Protein AF-A0A0S8DGJ3-F1 (afdb_monomer_lite)

Sequence (106 aa):
MDRDESVERMKKQLDEWNARIDEWEQRMNEAQTNMKSRYKEQLDSLRHQREEAMNKFKQVQGSSEAAWNDMSKGFEEAWKHLAEGFENAWSEFGAKHQKGGPKDKS

Foldseek 3Di:
DFLVVVLVVLVVVLVVLVVLLVVVVVVLVVDDPVVNVVVVVLSVQSVVLSVVSVVLSVVSVPDDRVVCVVCVVVSVVVNVVSVVSNVVSSVVVVVVVVVPDDPDDD

Secondary structure (DSSP, 8-state):
--HHHHHHHHHHHHHHHHHHHHHHHHHHHHS-HHHHHHHHHHHHHHHHHHHHHHHHHHHHHTS-HHHHHHHHHHHHHHHHHHHHHHHHHHHHHHHHHHTTS-----

Structure (mmCIF, N/CA/C/O backbone):
data_AF-A0A0S8DGJ3-F1
#
_entry.id   AF-A0A0S8DGJ3-F1
#
loop_
_atom_site.group_PDB
_atom_site.id
_atom_site.type_symbol
_atom_site.label_atom_id
_atom_site.label_alt_id
_atom_site.label_comp_id
_atom_site.label_asym_id
_atom_site.label_entity_id
_atom_site.label_seq_id
_atom_site.pdbx_PDB_ins_code
_atom_site.Cartn_x
_atom_site.Cartn_y
_atom_site.Cartn_z
_atom_site.occupancy
_atom_site.B_iso_or_equiv
_atom_site.auth_seq_id
_atom_site.auth_comp_id
_atom_site.auth_asym_id
_atom_site.auth_atom_id
_atom_site.pdbx_PDB_model_num
ATOM 1 N N . MET A 1 1 ? 16.694 -7.569 -7.563 1.00 75.19 1 MET A N 1
ATOM 2 C CA . MET A 1 1 ? 15.398 -8.219 -7.812 1.00 75.19 1 MET A CA 1
ATOM 3 C C . MET A 1 1 ? 15.009 -7.894 -9.232 1.00 75.19 1 MET A C 1
ATOM 5 O O . MET A 1 1 ? 15.067 -6.721 -9.607 1.00 75.19 1 MET A O 1
ATOM 9 N N . ASP A 1 2 ? 14.654 -8.909 -10.008 1.00 89.75 2 ASP A N 1
ATOM 10 C CA . ASP A 1 2 ? 14.069 -8.683 -11.327 1.00 89.75 2 ASP A CA 1
ATOM 11 C C . ASP A 1 2 ? 12.647 -8.127 -11.172 1.00 89.75 2 ASP A C 1
ATOM 13 O O . ASP A 1 2 ? 12.022 -8.245 -10.111 1.00 89.75 2 ASP A O 1
ATOM 17 N N . ARG A 1 3 ? 12.130 -7.488 -12.226 1.00 93.00 3 ARG A N 1
ATOM 18 C CA . ARG A 1 3 ? 10.828 -6.802 -12.202 1.00 93.00 3 ARG A CA 1
ATOM 19 C C . ARG A 1 3 ? 9.712 -7.707 -11.678 1.00 93.00 3 ARG A C 1
ATOM 21 O O . ARG A 1 3 ? 8.899 -7.277 -10.863 1.00 93.00 3 ARG A O 1
ATOM 28 N N . ASP A 1 4 ? 9.685 -8.953 -12.135 1.00 93.88 4 ASP A N 1
ATOM 29 C CA . ASP A 1 4 ? 8.621 -9.902 -11.809 1.00 93.88 4 ASP A CA 1
ATOM 30 C C . ASP A 1 4 ? 8.631 -10.304 -10.329 1.00 93.88 4 ASP A C 1
ATOM 32 O O . ASP A 1 4 ? 7.575 -10.336 -9.698 1.00 93.88 4 ASP A O 1
ATOM 36 N N . GLU A 1 5 ? 9.811 -10.494 -9.735 1.00 92.94 5 GLU A N 1
ATOM 37 C CA . GLU A 1 5 ? 9.954 -10.759 -8.297 1.00 92.94 5 GLU A CA 1
ATOM 38 C C . GLU A 1 5 ? 9.415 -9.583 -7.466 1.00 92.94 5 GLU A C 1
ATOM 40 O O . GLU A 1 5 ? 8.666 -9.767 -6.498 1.00 92.94 5 GLU A O 1
ATOM 45 N N . SER A 1 6 ? 9.731 -8.355 -7.885 1.00 92.31 6 SER A N 1
ATOM 46 C CA . SER A 1 6 ? 9.208 -7.138 -7.263 1.00 92.31 6 SER A CA 1
ATOM 47 C C . SER A 1 6 ? 7.687 -7.044 -7.371 1.00 92.31 6 SER A C 1
ATOM 49 O O . SER A 1 6 ? 7.027 -6.771 -6.366 1.00 92.31 6 SER A O 1
ATOM 51 N N . VAL A 1 7 ? 7.118 -7.319 -8.548 1.00 95.25 7 VAL A N 1
ATOM 52 C CA . VAL A 1 7 ? 5.664 -7.347 -8.777 1.00 95.25 7 VAL A CA 1
ATOM 53 C C . VAL A 1 7 ? 4.993 -8.378 -7.871 1.00 95.25 7 VAL A C 1
ATOM 55 O O . VAL A 1 7 ? 4.017 -8.053 -7.194 1.00 95.25 7 VAL A O 1
ATOM 58 N N . GLU A 1 8 ? 5.512 -9.603 -7.797 1.00 96.88 8 GLU A N 1
ATOM 59 C CA . GLU A 1 8 ? 4.937 -10.641 -6.938 1.00 96.88 8 GLU A CA 1
ATOM 60 C C . GLU A 1 8 ? 4.971 -10.258 -5.458 1.00 96.88 8 GLU A C 1
ATOM 62 O O . GLU A 1 8 ? 3.973 -10.426 -4.749 1.00 96.88 8 GLU A O 1
ATOM 67 N N . ARG A 1 9 ? 6.096 -9.715 -4.981 1.00 95.69 9 ARG A N 1
ATOM 68 C CA . ARG A 1 9 ? 6.234 -9.258 -3.594 1.00 95.69 9 ARG A CA 1
ATOM 69 C C . ARG A 1 9 ? 5.241 -8.142 -3.273 1.00 95.69 9 ARG A C 1
ATOM 71 O O . ARG A 1 9 ? 4.554 -8.205 -2.256 1.00 95.69 9 ARG A O 1
ATOM 78 N N . MET A 1 10 ? 5.155 -7.135 -4.139 1.00 95.56 10 MET A N 1
ATOM 79 C CA . MET A 1 10 ? 4.263 -5.985 -3.956 1.00 95.56 10 MET A CA 1
ATOM 80 C C . MET A 1 10 ? 2.795 -6.400 -3.982 1.00 95.56 10 MET A C 1
ATOM 82 O O . MET A 1 10 ? 2.007 -5.911 -3.176 1.00 95.56 10 MET A O 1
ATOM 86 N N . LYS A 1 11 ? 2.434 -7.348 -4.854 1.00 97.06 11 LYS A N 1
ATOM 87 C CA . LYS A 1 11 ? 1.088 -7.919 -4.895 1.00 97.06 11 LYS A CA 1
ATOM 88 C C . LYS A 1 11 ? 0.722 -8.595 -3.574 1.00 97.06 11 LYS A C 1
ATOM 90 O O . LYS A 1 11 ? -0.320 -8.281 -3.015 1.00 97.06 11 LYS A O 1
ATOM 95 N N . LYS A 1 12 ? 1.595 -9.457 -3.038 1.00 97.88 12 LYS A N 1
ATOM 96 C CA . LYS A 1 12 ? 1.365 -10.126 -1.741 1.00 97.88 12 LYS A CA 1
ATOM 97 C C . LYS A 1 12 ? 1.159 -9.120 -0.609 1.00 97.88 12 LYS A C 1
ATOM 99 O O . LYS A 1 12 ? 0.277 -9.304 0.220 1.00 97.88 12 LYS A O 1
ATOM 104 N N . GLN A 1 13 ? 1.944 -8.046 -0.599 1.00 96.44 13 GLN A N 1
ATOM 105 C CA . GLN A 1 13 ? 1.817 -6.998 0.408 1.00 96.44 13 GLN A CA 1
ATOM 106 C C . GLN A 1 13 ? 0.506 -6.205 0.266 1.00 96.44 13 GLN A C 1
ATOM 108 O O . GLN A 1 13 ? -0.143 -5.914 1.265 1.00 96.44 13 GLN A O 1
ATOM 113 N N . LEU A 1 14 ? 0.072 -5.903 -0.962 1.00 97.56 14 LEU A N 1
ATOM 114 C CA . LEU A 1 14 ? -1.241 -5.296 -1.207 1.00 97.56 14 LEU A CA 1
ATOM 115 C C . LEU A 1 14 ? -2.392 -6.209 -0.770 1.00 97.56 14 LEU A C 1
ATOM 117 O O . LEU A 1 14 ? -3.358 -5.722 -0.186 1.00 97.56 14 LEU A O 1
ATOM 121 N N . ASP A 1 15 ? -2.291 -7.512 -1.035 1.00 97.81 15 ASP A N 1
ATOM 122 C CA . ASP A 1 15 ? -3.288 -8.498 -0.608 1.00 97.81 15 ASP A CA 1
ATOM 123 C C . ASP A 1 15 ? -3.380 -8.554 0.926 1.00 97.81 15 ASP A C 1
ATOM 125 O O . ASP A 1 15 ? -4.479 -8.552 1.482 1.00 97.81 15 ASP A O 1
ATOM 129 N N . GLU A 1 16 ? -2.241 -8.509 1.622 1.00 96.44 16 GLU A N 1
ATOM 130 C CA . GLU A 1 16 ? -2.191 -8.419 3.083 1.00 96.44 16 GLU A CA 1
ATOM 131 C C . GLU A 1 16 ? -2.850 -7.137 3.611 1.00 96.44 16 GLU A C 1
ATOM 133 O O . GLU A 1 16 ? -3.650 -7.187 4.548 1.00 96.44 16 GLU A O 1
ATOM 138 N N . TRP A 1 17 ? -2.554 -5.984 3.010 1.00 96.12 17 TRP A N 1
ATOM 139 C CA . TRP A 1 17 ? -3.156 -4.713 3.413 1.00 96.12 17 TRP A CA 1
ATOM 140 C C . TRP A 1 17 ? -4.663 -4.680 3.181 1.00 96.12 17 TRP A C 1
ATOM 142 O O . TRP A 1 17 ? -5.389 -4.175 4.036 1.00 96.12 17 TRP A O 1
ATOM 152 N N . ASN A 1 18 ? -5.141 -5.245 2.069 1.00 96.00 18 ASN A N 1
ATOM 153 C CA . ASN A 1 18 ? -6.573 -5.381 1.806 1.00 96.00 18 ASN A CA 1
ATOM 154 C C . ASN A 1 18 ? -7.244 -6.242 2.886 1.00 96.00 18 ASN A C 1
ATOM 156 O O . ASN A 1 18 ? -8.219 -5.800 3.481 1.00 96.00 18 ASN A O 1
ATOM 160 N N . ALA A 1 19 ? -6.680 -7.410 3.211 1.00 95.94 19 ALA A N 1
ATOM 161 C CA . ALA A 1 19 ? -7.238 -8.290 4.241 1.00 95.94 19 ALA A CA 1
ATOM 162 C C . ALA A 1 19 ? -7.297 -7.613 5.623 1.00 95.94 19 ALA A C 1
ATOM 164 O O . ALA A 1 19 ? -8.293 -7.719 6.337 1.00 95.94 19 ALA A O 1
ATOM 165 N N . ARG A 1 20 ? -6.245 -6.872 5.980 1.00 92.25 20 ARG A N 1
ATOM 166 C CA . ARG A 1 20 ? -6.174 -6.071 7.208 1.00 92.25 20 ARG A CA 1
ATOM 167 C C . ARG A 1 20 ? -7.245 -4.970 7.245 1.00 92.25 20 ARG A C 1
ATOM 169 O O . ARG A 1 20 ? -7.905 -4.789 8.268 1.00 92.25 20 ARG A O 1
ATOM 176 N N . ILE A 1 21 ? -7.432 -4.238 6.145 1.00 92.69 21 ILE A N 1
ATOM 177 C CA . ILE A 1 21 ? -8.490 -3.222 6.021 1.00 92.69 21 ILE A CA 1
ATOM 178 C C . ILE A 1 21 ? -9.873 -3.870 6.175 1.00 92.69 21 ILE A C 1
ATOM 180 O O . ILE A 1 21 ? -10.674 -3.386 6.975 1.00 92.69 21 ILE A O 1
ATOM 184 N N . ASP A 1 22 ? -10.129 -4.979 5.479 1.00 92.56 22 ASP A N 1
ATOM 185 C CA . ASP A 1 22 ? -11.409 -5.695 5.522 1.00 92.56 22 ASP A CA 1
ATOM 186 C C . ASP A 1 22 ? -11.745 -6.181 6.941 1.00 92.56 22 ASP A C 1
ATOM 188 O O . ASP A 1 22 ? -12.871 -6.009 7.416 1.00 92.56 22 ASP A O 1
ATOM 192 N N . GLU A 1 23 ? -10.760 -6.731 7.659 1.00 87.44 23 GLU A N 1
ATOM 193 C CA . GLU A 1 23 ? -10.920 -7.137 9.058 1.00 87.44 23 GLU A CA 1
ATOM 194 C C . GLU A 1 23 ? -11.334 -5.952 9.948 1.00 87.44 23 GLU A C 1
ATOM 196 O O . GLU A 1 23 ? -12.215 -6.077 10.807 1.00 87.44 23 GLU A O 1
ATOM 201 N N . TRP A 1 24 ? -10.745 -4.771 9.741 1.00 83.12 24 TRP A N 1
ATOM 202 C CA . TRP A 1 24 ? -11.126 -3.581 10.504 1.00 83.12 24 TRP A CA 1
ATOM 203 C C . TRP A 1 24 ? -12.505 -3.052 10.157 1.00 83.12 24 TRP A C 1
ATOM 205 O O . TRP A 1 24 ? -13.228 -2.631 11.061 1.00 83.12 24 TRP A O 1
ATOM 215 N N . GLU A 1 25 ? -12.884 -3.060 8.883 1.00 87.19 25 GLU A N 1
ATOM 216 C CA . GLU A 1 25 ? -14.221 -2.642 8.463 1.00 87.19 25 GLU A CA 1
ATOM 217 C C . GLU A 1 25 ? -15.300 -3.479 9.155 1.00 87.19 25 GLU A C 1
ATOM 219 O O . GLU A 1 25 ? -16.287 -2.936 9.659 1.00 87.19 25 GLU A O 1
ATOM 224 N N . GLN A 1 26 ? -15.070 -4.788 9.274 1.00 88.12 26 GLN A N 1
ATOM 225 C CA . GLN A 1 26 ? -15.942 -5.688 10.026 1.00 88.12 26 GLN A CA 1
ATOM 226 C C . GLN A 1 26 ? -15.995 -5.319 11.516 1.00 88.12 26 GLN A C 1
ATOM 228 O O . GLN A 1 26 ? -17.083 -5.098 12.052 1.00 88.12 26 GLN A O 1
ATOM 233 N N . ARG A 1 27 ? -14.842 -5.138 12.172 1.00 80.00 27 ARG A N 1
ATOM 234 C CA . ARG A 1 27 ? -14.774 -4.726 13.590 1.00 80.00 27 ARG A CA 1
ATOM 235 C C . ARG A 1 27 ? -15.452 -3.372 13.848 1.00 80.00 27 ARG A C 1
ATOM 237 O O . ARG A 1 27 ? -16.112 -3.182 14.868 1.00 80.00 27 ARG A O 1
ATOM 244 N N . MET A 1 28 ? -15.334 -2.416 12.924 1.00 81.25 28 MET A N 1
ATOM 245 C CA . MET A 1 28 ? -16.020 -1.121 13.005 1.00 81.25 28 MET A CA 1
ATOM 246 C C . MET A 1 28 ? -17.539 -1.248 12.902 1.00 81.25 28 MET A C 1
ATOM 248 O O . MET A 1 28 ? -18.260 -0.471 13.537 1.00 81.25 28 MET A O 1
ATOM 252 N N . ASN A 1 29 ? -18.039 -2.195 12.107 1.00 81.62 29 ASN A N 1
ATOM 253 C CA . ASN A 1 29 ? -19.475 -2.431 11.995 1.00 81.62 29 ASN A CA 1
ATOM 254 C C . ASN A 1 29 ? -20.071 -2.891 13.332 1.00 81.62 29 ASN A C 1
ATOM 256 O O . ASN A 1 29 ? -21.170 -2.442 13.676 1.00 81.62 29 ASN A O 1
ATOM 260 N N . GLU A 1 30 ? -19.308 -3.664 14.107 1.00 80.38 30 GLU A N 1
ATOM 261 C CA . GLU A 1 30 ? -19.659 -4.158 15.445 1.00 80.38 30 GLU A CA 1
ATOM 262 C C . GLU A 1 30 ? -19.449 -3.124 16.572 1.00 80.38 30 GLU A C 1
ATOM 264 O O . GLU A 1 30 ? -20.066 -3.223 17.633 1.00 80.38 30 GLU A O 1
ATOM 269 N N . ALA A 1 31 ? -18.611 -2.102 16.359 1.00 78.75 31 ALA A N 1
ATOM 270 C CA . ALA A 1 31 ? -18.306 -1.086 17.367 1.00 78.75 31 ALA A CA 1
ATOM 271 C C . ALA A 1 31 ? -19.491 -0.142 17.674 1.00 78.75 31 ALA A C 1
ATOM 273 O O . ALA A 1 31 ? -20.367 0.109 16.844 1.00 78.75 31 ALA A O 1
ATOM 274 N N . GLN A 1 32 ? -19.489 0.470 18.865 1.00 75.81 32 GLN A N 1
ATOM 275 C CA . GLN A 1 32 ? -20.478 1.490 19.244 1.00 75.81 32 GLN A CA 1
ATOM 276 C C . GLN A 1 32 ? -20.341 2.775 18.402 1.00 75.81 32 GLN A C 1
ATOM 278 O O . GLN A 1 32 ? -19.242 3.167 18.009 1.00 75.81 32 GLN A O 1
ATOM 283 N N . THR A 1 33 ? -21.455 3.479 18.162 1.00 75.19 33 THR A N 1
ATOM 284 C CA . THR A 1 33 ? -21.539 4.665 17.280 1.00 75.19 33 THR A CA 1
ATOM 285 C C . THR A 1 33 ? -20.535 5.774 17.615 1.00 75.19 33 THR A C 1
ATOM 287 O O . THR A 1 33 ? -19.965 6.385 16.714 1.00 75.19 33 THR A O 1
ATOM 290 N N . ASN A 1 34 ? -20.270 6.017 18.901 1.00 69.69 34 ASN A N 1
ATOM 291 C CA . ASN A 1 34 ? -19.287 7.002 19.368 1.00 69.69 34 ASN A CA 1
ATOM 292 C C . ASN A 1 34 ? -17.837 6.630 19.003 1.00 69.69 34 ASN A C 1
ATOM 294 O O . ASN A 1 34 ? -17.005 7.518 18.821 1.00 69.69 34 ASN A O 1
ATOM 298 N N . MET A 1 35 ? -17.529 5.339 18.871 1.00 73.12 35 MET A N 1
ATOM 299 C CA . MET A 1 35 ? -16.211 4.875 18.445 1.00 73.12 35 MET A CA 1
ATOM 300 C C . MET A 1 35 ? -16.074 4.856 16.916 1.00 73.12 35 MET A C 1
ATOM 302 O O . MET A 1 35 ? -14.999 5.167 16.404 1.00 73.12 35 MET A O 1
ATOM 306 N N . LYS A 1 36 ? -17.169 4.614 16.175 1.00 75.75 36 LYS A N 1
ATOM 307 C CA . LYS A 1 36 ? -17.176 4.601 14.697 1.00 75.75 36 LYS A CA 1
ATOM 308 C C . LYS A 1 36 ? -16.604 5.880 14.079 1.00 75.75 36 LYS A C 1
ATOM 310 O O . LYS A 1 36 ? -15.834 5.791 13.128 1.00 75.75 36 LYS A O 1
ATOM 315 N N . SER A 1 37 ? -16.924 7.057 14.629 1.00 77.44 37 SER A N 1
ATOM 316 C CA . SER A 1 37 ? -16.404 8.331 14.103 1.00 77.44 37 SER A CA 1
ATOM 317 C C . SER A 1 37 ? -14.883 8.440 14.213 1.00 77.44 37 SER A C 1
ATOM 319 O O . SER A 1 37 ? -14.254 8.955 13.298 1.00 77.44 37 SER A O 1
ATOM 321 N N . ARG A 1 38 ? -14.289 7.952 15.311 1.00 73.38 38 ARG A N 1
ATOM 322 C CA . ARG A 1 38 ? -12.830 7.985 15.510 1.00 73.38 38 ARG A CA 1
ATOM 323 C C . ARG A 1 38 ? -12.112 6.976 14.619 1.00 73.38 38 ARG A C 1
ATOM 325 O O . ARG A 1 38 ? -11.007 7.243 14.163 1.00 73.38 38 ARG A O 1
ATOM 332 N N . TYR A 1 39 ? -12.736 5.827 14.373 1.00 76.75 39 TYR A N 1
ATOM 333 C CA . TYR A 1 39 ? -12.163 4.800 13.508 1.00 76.75 39 TYR A CA 1
ATOM 334 C C . TYR A 1 39 ? -12.269 5.142 12.026 1.00 76.75 39 TYR A C 1
ATOM 336 O O . TYR A 1 39 ? -11.395 4.750 11.261 1.00 76.75 39 TYR A O 1
ATOM 344 N N . LYS A 1 40 ? -13.287 5.915 11.628 1.00 84.62 40 LYS A N 1
ATOM 345 C CA . LYS A 1 40 ? -13.473 6.320 10.235 1.00 84.62 40 LYS A CA 1
ATOM 346 C C . LYS A 1 40 ? -12.253 7.058 9.678 1.00 84.62 40 LYS A C 1
ATOM 348 O O . LYS A 1 40 ? -11.774 6.688 8.618 1.00 84.62 40 LYS A O 1
ATOM 353 N N . GLU A 1 41 ? -11.702 8.022 10.417 1.00 85.12 41 GLU A N 1
ATOM 354 C CA . GLU A 1 41 ? -10.507 8.766 9.982 1.00 85.12 41 GLU A CA 1
ATOM 355 C C . GLU A 1 41 ? -9.285 7.853 9.786 1.00 85.12 41 GLU A C 1
ATOM 357 O O . GLU A 1 41 ? -8.524 8.011 8.834 1.00 85.12 41 GLU A O 1
ATOM 362 N N . GLN A 1 42 ? -9.103 6.869 10.670 1.00 84.56 42 GLN A N 1
ATOM 363 C CA . GLN A 1 42 ? -7.981 5.928 10.593 1.00 84.56 42 GLN A CA 1
ATOM 364 C C . GLN A 1 42 ? -8.153 4.934 9.439 1.00 84.56 42 GLN A C 1
ATOM 366 O O . GLN A 1 42 ? -7.199 4.645 8.720 1.00 84.56 42 GLN A O 1
ATOM 371 N N . LEU A 1 43 ? -9.378 4.450 9.229 1.00 88.06 43 LEU A N 1
ATOM 372 C CA . LEU A 1 43 ? -9.724 3.594 8.100 1.00 88.06 43 LEU A CA 1
ATOM 373 C C . LEU A 1 43 ? -9.527 4.322 6.765 1.00 88.06 43 LEU A C 1
ATOM 375 O O . LEU A 1 43 ? -8.966 3.750 5.834 1.00 88.06 43 LEU A O 1
ATOM 379 N N . ASP A 1 44 ? -9.945 5.585 6.679 1.00 90.50 44 ASP A N 1
ATOM 380 C CA . ASP A 1 44 ? -9.753 6.404 5.481 1.00 90.50 44 ASP A CA 1
ATOM 381 C C . ASP A 1 44 ? -8.253 6.616 5.194 1.00 90.50 44 ASP A C 1
ATOM 383 O O . ASP A 1 44 ? -7.831 6.510 4.043 1.00 90.50 44 ASP A O 1
ATOM 387 N N . SER A 1 45 ? -7.422 6.798 6.231 1.00 89.75 45 SER A N 1
ATOM 388 C CA . SER A 1 45 ? -5.956 6.850 6.094 1.00 89.75 45 SER A CA 1
ATOM 389 C C . SER A 1 45 ? -5.367 5.539 5.552 1.00 89.75 45 SER A C 1
ATOM 391 O O . SER A 1 45 ? -4.606 5.554 4.583 1.00 89.75 45 SER A O 1
ATOM 393 N N . LEU A 1 46 ? -5.765 4.386 6.107 1.00 91.62 46 LEU A N 1
ATOM 394 C CA . LEU A 1 46 ? -5.321 3.067 5.630 1.00 91.62 46 LEU A CA 1
ATOM 395 C C . LEU A 1 46 ? -5.724 2.818 4.170 1.00 91.62 46 LEU A C 1
ATOM 397 O O . LEU A 1 46 ? -4.910 2.360 3.364 1.00 91.62 46 LEU A O 1
ATOM 401 N N . ARG A 1 47 ? -6.968 3.154 3.811 1.00 93.62 47 ARG A N 1
ATOM 402 C CA . ARG A 1 47 ? -7.478 3.042 2.437 1.00 93.62 47 ARG A CA 1
ATOM 403 C C . ARG A 1 47 ? -6.692 3.925 1.473 1.00 93.62 47 ARG A C 1
ATOM 405 O O . ARG A 1 47 ? -6.338 3.447 0.396 1.00 93.62 47 ARG A O 1
ATOM 412 N N . HIS A 1 48 ? -6.372 5.155 1.875 1.00 93.50 48 HIS A N 1
ATOM 413 C CA . HIS A 1 48 ? -5.566 6.075 1.077 1.00 93.50 48 HIS A CA 1
ATOM 414 C C . HIS A 1 48 ? -4.155 5.527 0.818 1.00 93.50 48 HIS A C 1
ATOM 416 O O . HIS A 1 48 ? -3.747 5.426 -0.337 1.00 93.50 48 HIS A O 1
ATOM 422 N N . GLN A 1 49 ? -3.450 5.067 1.860 1.00 91.94 49 GLN A N 1
ATOM 423 C CA . GLN A 1 49 ? -2.118 4.452 1.721 1.00 91.94 49 GLN A CA 1
ATOM 424 C C . GLN A 1 49 ? -2.143 3.239 0.775 1.00 91.94 49 GLN A C 1
ATOM 426 O O . GLN A 1 49 ? -1.293 3.097 -0.109 1.00 91.94 49 GLN A O 1
ATOM 431 N N . ARG A 1 50 ? -3.163 2.380 0.908 1.00 95.38 50 ARG A N 1
ATOM 432 C CA . ARG A 1 50 ? -3.370 1.229 0.017 1.00 95.38 50 ARG A CA 1
ATOM 433 C C . ARG A 1 50 ? -3.591 1.667 -1.430 1.00 95.38 50 ARG A C 1
ATOM 435 O O . ARG A 1 50 ? -3.044 1.048 -2.342 1.00 95.38 50 ARG A O 1
ATOM 442 N N . GLU A 1 51 ? -4.386 2.706 -1.669 1.00 96.69 51 GLU A N 1
ATOM 443 C CA . GLU A 1 51 ? -4.640 3.233 -3.016 1.00 96.69 51 GLU A CA 1
ATOM 444 C C . GLU A 1 51 ? -3.381 3.819 -3.663 1.00 96.69 51 GLU A C 1
ATOM 446 O O . GLU A 1 51 ? -3.102 3.530 -4.830 1.00 96.69 51 GLU A O 1
ATOM 451 N N . GLU A 1 52 ? -2.580 4.575 -2.911 1.00 95.38 52 GLU A N 1
ATOM 452 C CA . GLU A 1 52 ? -1.294 5.083 -3.394 1.00 95.38 52 GLU A CA 1
ATOM 453 C C . GLU A 1 52 ? -0.349 3.941 -3.786 1.00 95.38 52 GLU A C 1
ATOM 455 O O . GLU A 1 52 ? 0.269 3.973 -4.857 1.00 95.38 52 GLU A O 1
ATOM 460 N N . ALA A 1 53 ? -0.291 2.884 -2.975 1.00 94.69 53 ALA A N 1
ATOM 461 C CA . ALA A 1 53 ? 0.502 1.705 -3.293 1.00 94.69 53 ALA A CA 1
ATOM 462 C C . ALA A 1 53 ? -0.042 0.943 -4.499 1.00 94.69 53 ALA A C 1
ATOM 464 O O . ALA A 1 53 ? 0.733 0.560 -5.369 1.00 94.69 53 ALA A O 1
ATOM 465 N N . MET A 1 54 ? -1.358 0.791 -4.637 1.00 96.56 54 MET A N 1
ATOM 466 C CA . MET A 1 54 ? -1.960 0.189 -5.830 1.00 96.56 54 MET A CA 1
ATOM 467 C C . MET A 1 54 ? -1.590 0.972 -7.102 1.00 96.56 54 MET A C 1
ATOM 469 O O . MET A 1 54 ? -1.277 0.379 -8.137 1.00 96.56 54 MET A O 1
ATOM 473 N N . ASN A 1 55 ? -1.571 2.305 -7.036 1.00 96.00 55 ASN A N 1
ATOM 474 C CA . ASN A 1 55 ? -1.162 3.147 -8.161 1.00 96.00 55 ASN A CA 1
ATOM 475 C C . ASN A 1 55 ? 0.323 2.986 -8.498 1.00 96.00 55 ASN A C 1
ATOM 477 O O . ASN A 1 55 ? 0.685 2.946 -9.675 1.00 96.00 55 ASN A O 1
ATOM 481 N N . LYS A 1 56 ? 1.194 2.868 -7.491 1.00 93.56 56 LYS A N 1
ATOM 482 C CA . LYS A 1 56 ? 2.612 2.556 -7.705 1.00 93.56 56 LYS A CA 1
ATOM 483 C C . LYS A 1 56 ? 2.797 1.155 -8.291 1.00 93.56 56 LYS A C 1
ATOM 485 O O . LYS A 1 56 ? 3.506 0.997 -9.278 1.00 93.56 56 LYS A O 1
ATOM 490 N N . PHE A 1 57 ? 2.108 0.153 -7.758 1.00 96.19 57 PHE A N 1
ATOM 491 C CA . PHE A 1 57 ? 2.162 -1.223 -8.247 1.00 96.19 57 PHE A CA 1
ATOM 492 C C . PHE A 1 57 ? 1.820 -1.315 -9.739 1.00 96.19 57 PHE A C 1
ATOM 494 O O . PHE A 1 57 ? 2.570 -1.916 -10.507 1.00 96.19 57 PHE A O 1
ATOM 501 N N . LYS A 1 58 ? 0.748 -0.641 -10.178 1.00 95.62 58 LYS A N 1
ATOM 502 C CA . LYS A 1 58 ? 0.356 -0.594 -11.597 1.00 95.62 58 LYS A CA 1
ATOM 503 C C . LYS A 1 58 ? 1.440 -0.002 -12.504 1.00 95.62 58 LYS A C 1
ATOM 505 O O . LYS A 1 58 ? 1.577 -0.454 -13.638 1.00 95.62 58 LYS A O 1
ATOM 510 N N . GLN A 1 59 ? 2.218 0.971 -12.021 1.00 92.69 59 GLN A N 1
ATOM 511 C CA . GLN A 1 59 ? 3.321 1.559 -12.795 1.00 92.69 59 GLN A CA 1
ATOM 512 C C . GLN A 1 59 ? 4.429 0.536 -13.067 1.00 92.69 59 GLN A C 1
ATOM 514 O O . GLN A 1 59 ? 4.910 0.452 -14.193 1.00 92.69 59 GLN A O 1
ATOM 519 N N . VAL A 1 60 ? 4.789 -0.282 -12.075 1.00 92.31 60 VAL A N 1
ATOM 520 C CA . VAL A 1 60 ? 5.809 -1.335 -12.242 1.00 92.31 60 VAL A CA 1
ATOM 521 C C . VAL A 1 60 ? 5.269 -2.519 -13.027 1.00 92.31 60 VAL A C 1
ATOM 523 O O . VAL A 1 60 ? 5.950 -3.054 -13.894 1.00 92.31 60 VAL A O 1
ATOM 526 N N . GLN A 1 61 ? 4.019 -2.909 -12.784 1.00 93.75 61 GLN A N 1
ATOM 527 C CA . GLN A 1 61 ? 3.386 -3.987 -13.538 1.00 93.75 61 GLN A CA 1
ATOM 528 C C . GLN A 1 61 ? 3.325 -3.674 -15.045 1.00 93.75 61 GLN A C 1
ATOM 530 O O . GLN A 1 61 ? 3.445 -4.584 -15.866 1.00 93.75 61 GLN A O 1
ATOM 535 N N . GLY A 1 62 ? 3.144 -2.399 -15.405 1.00 92.81 62 GLY A N 1
ATOM 536 C CA . GLY A 1 62 ? 3.128 -1.923 -16.788 1.00 92.81 62 GLY A CA 1
ATOM 537 C C . GLY A 1 62 ? 4.497 -1.553 -17.369 1.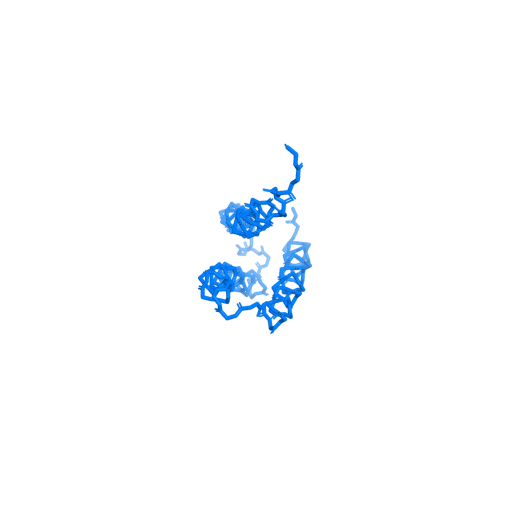00 92.81 62 GLY A C 1
ATOM 538 O O . GLY A 1 62 ? 4.563 -1.233 -18.555 1.00 92.81 62 GLY A O 1
ATOM 539 N N . SER A 1 63 ? 5.578 -1.569 -16.582 1.00 93.56 63 SER A N 1
ATOM 540 C CA . SER A 1 63 ? 6.913 -1.211 -17.070 1.00 93.56 63 SER A CA 1
ATOM 541 C C . SER A 1 63 ? 7.606 -2.390 -17.760 1.00 93.56 63 SER A C 1
ATOM 543 O O . SER A 1 63 ? 7.352 -3.560 -17.454 1.00 93.56 63 SER A O 1
ATOM 545 N N . SER A 1 64 ? 8.494 -2.077 -18.708 1.00 94.88 64 SER A N 1
ATOM 546 C CA . SER A 1 64 ? 9.429 -3.051 -19.279 1.00 94.88 64 SER A CA 1
ATOM 547 C C . SER A 1 64 ? 10.580 -3.335 -18.310 1.00 94.88 64 SER A C 1
ATOM 549 O O . SER A 1 64 ? 10.857 -2.534 -17.416 1.00 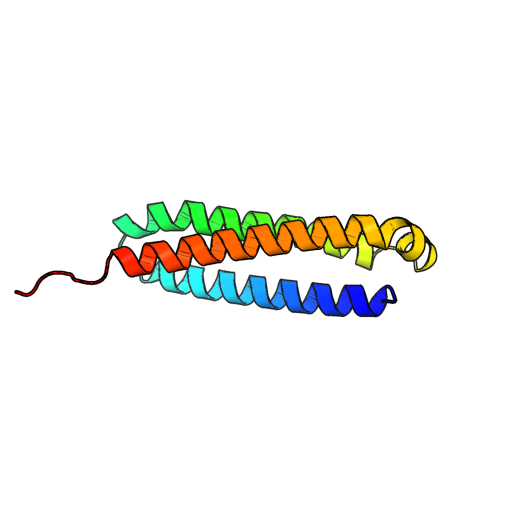94.88 64 SER A O 1
ATOM 551 N N . GLU A 1 65 ? 11.303 -4.439 -18.513 1.00 93.12 65 GLU A N 1
ATOM 552 C CA . GLU A 1 65 ? 12.496 -4.766 -17.714 1.00 93.12 65 GLU A CA 1
ATOM 553 C C . GLU A 1 65 ? 13.560 -3.662 -17.762 1.00 93.12 65 GLU A C 1
ATOM 555 O O . GLU A 1 65 ? 14.108 -3.283 -16.730 1.00 93.12 65 GLU A O 1
ATOM 560 N N . ALA A 1 66 ? 13.813 -3.090 -18.944 1.00 93.81 66 ALA A N 1
ATOM 561 C CA . ALA A 1 66 ? 14.767 -1.994 -19.097 1.00 93.81 66 ALA A CA 1
ATOM 562 C C . ALA A 1 66 ? 14.347 -0.760 -18.284 1.00 93.81 66 ALA A C 1
ATOM 564 O O . ALA A 1 66 ? 15.144 -0.216 -17.526 1.00 93.81 66 ALA A O 1
ATOM 565 N N . ALA A 1 67 ? 13.072 -0.366 -18.373 1.00 94.25 67 ALA A N 1
ATOM 566 C CA . ALA A 1 67 ? 12.560 0.762 -17.604 1.00 94.25 67 ALA A CA 1
ATOM 567 C C . ALA A 1 67 ? 12.607 0.484 -16.090 1.00 94.25 67 ALA A C 1
ATOM 569 O O . ALA A 1 67 ? 12.907 1.383 -15.308 1.00 94.25 67 ALA A O 1
ATOM 570 N N . TRP A 1 68 ? 12.329 -0.756 -15.667 1.00 94.62 68 TRP A N 1
ATOM 571 C CA . TRP A 1 68 ? 12.459 -1.182 -14.273 1.00 94.62 68 TRP A CA 1
ATOM 572 C C . TRP A 1 68 ? 13.893 -1.034 -13.760 1.00 94.62 68 TRP A C 1
ATOM 574 O O . TRP A 1 68 ? 14.088 -0.4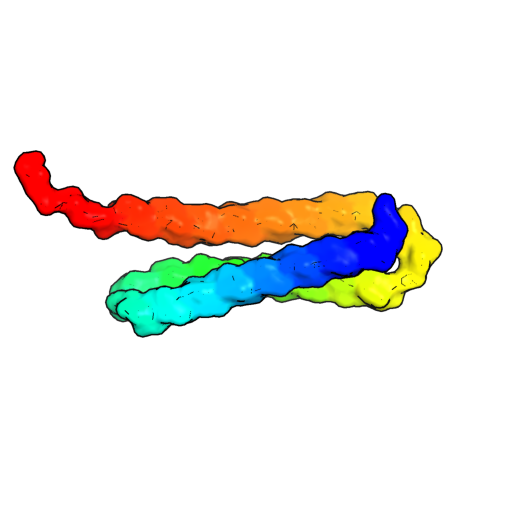56 -12.694 1.00 94.62 68 TRP A O 1
ATOM 584 N N . ASN A 1 69 ? 14.891 -1.488 -14.517 1.00 93.69 69 ASN A N 1
ATOM 585 C CA . ASN A 1 69 ? 16.294 -1.383 -14.111 1.00 93.69 69 ASN A CA 1
ATOM 586 C C . ASN A 1 69 ? 16.716 0.069 -13.847 1.00 93.69 69 ASN A C 1
ATOM 588 O O . ASN A 1 69 ? 17.430 0.324 -12.878 1.00 93.69 69 ASN A O 1
ATOM 592 N N . ASP A 1 70 ? 16.194 1.015 -14.627 1.00 94.25 70 ASP A N 1
ATOM 593 C CA . ASP A 1 70 ? 16.496 2.438 -14.466 1.00 94.25 70 ASP A CA 1
ATOM 594 C C . ASP A 1 70 ? 15.737 3.091 -13.292 1.00 94.25 70 ASP A C 1
ATOM 596 O O . ASP A 1 70 ? 16.271 3.978 -12.623 1.00 94.25 70 ASP A O 1
ATOM 600 N N . MET A 1 71 ? 14.494 2.668 -13.014 1.00 92.81 71 MET A N 1
ATOM 601 C CA . MET A 1 71 ? 13.615 3.327 -12.029 1.00 92.81 71 MET A CA 1
ATOM 602 C C . MET A 1 71 ? 13.506 2.616 -10.666 1.00 92.81 71 MET A C 1
ATOM 604 O O . MET A 1 71 ? 13.021 3.215 -9.701 1.00 92.81 71 MET A O 1
ATOM 608 N N . SER A 1 72 ? 13.918 1.347 -10.579 1.00 93.12 72 SER A N 1
ATOM 609 C CA . SER A 1 72 ? 13.632 0.431 -9.458 1.00 93.12 72 SER A CA 1
ATOM 610 C C . SER A 1 72 ? 14.032 0.985 -8.100 1.00 93.12 72 SER A C 1
ATOM 612 O O . SER A 1 72 ? 13.240 0.926 -7.167 1.00 93.12 72 SER A O 1
ATOM 614 N N . LYS A 1 73 ? 15.215 1.595 -7.983 1.00 94.19 73 LYS A N 1
ATOM 615 C CA . LYS A 1 73 ? 15.707 2.124 -6.706 1.00 94.19 73 LYS A CA 1
ATOM 616 C C . LYS A 1 73 ? 14.768 3.177 -6.109 1.00 94.19 73 LYS A C 1
ATOM 618 O O . LYS A 1 73 ? 14.341 3.049 -4.965 1.00 94.19 73 LYS A O 1
ATOM 623 N N . GLY A 1 74 ? 14.414 4.198 -6.892 1.00 94.31 74 GLY A N 1
ATOM 624 C CA . GLY A 1 74 ? 13.499 5.249 -6.433 1.00 94.31 74 GLY A CA 1
ATOM 625 C C . GLY A 1 74 ? 12.086 4.714 -6.201 1.00 94.31 74 GLY A C 1
ATOM 626 O O . GLY A 1 74 ? 11.383 5.150 -5.288 1.00 94.31 74 GLY A O 1
ATOM 627 N N . PHE A 1 75 ? 11.679 3.720 -6.993 1.00 94.06 75 PHE A N 1
ATOM 628 C CA . PHE A 1 7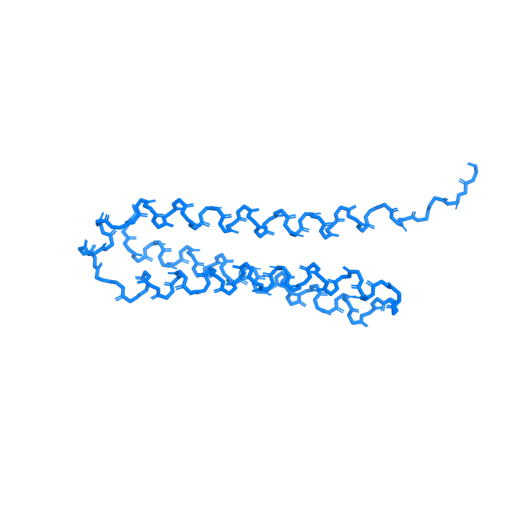5 ? 10.418 3.029 -6.782 1.00 94.06 75 PHE A CA 1
ATOM 629 C C . PHE A 1 75 ? 10.389 2.270 -5.448 1.00 94.06 75 PHE A C 1
ATOM 631 O O . PHE A 1 75 ? 9.428 2.400 -4.694 1.00 94.06 75 PHE A O 1
ATO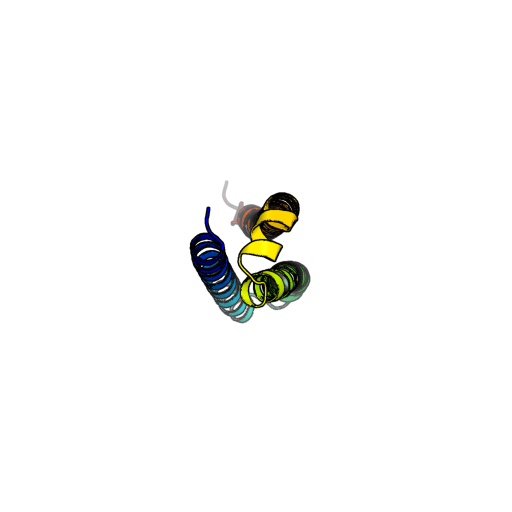M 638 N N . GLU A 1 76 ? 11.426 1.490 -5.146 1.00 93.62 76 GLU A N 1
ATOM 639 C CA . GLU A 1 76 ? 11.540 0.698 -3.920 1.00 93.62 76 GLU A CA 1
ATOM 640 C C . GLU A 1 76 ? 11.587 1.580 -2.673 1.00 93.62 76 GLU A C 1
ATOM 642 O O . GLU A 1 76 ? 10.922 1.266 -1.686 1.00 93.62 76 GLU A O 1
ATOM 647 N N . GLU A 1 77 ? 12.303 2.706 -2.725 1.00 95.88 77 GLU A N 1
ATOM 648 C CA . GLU A 1 77 ? 12.297 3.712 -1.658 1.00 95.88 77 GLU A CA 1
ATOM 649 C C . GLU A 1 77 ? 10.880 4.253 -1.429 1.00 95.88 77 GLU A C 1
ATOM 651 O O . GLU A 1 77 ? 10.372 4.238 -0.306 1.00 95.88 77 GLU A O 1
ATOM 656 N N . ALA A 1 78 ? 10.186 4.647 -2.500 1.00 95.12 78 ALA A N 1
ATOM 657 C CA . ALA A 1 78 ? 8.819 5.141 -2.393 1.00 95.12 78 ALA A CA 1
ATOM 658 C C . ALA A 1 78 ? 7.836 4.068 -1.895 1.00 95.12 78 ALA A C 1
ATOM 660 O O . ALA A 1 78 ? 6.921 4.376 -1.133 1.00 95.12 78 ALA A O 1
ATOM 661 N N . TRP A 1 79 ? 8.017 2.810 -2.301 1.00 95.62 79 TRP A N 1
ATOM 662 C CA . TRP A 1 79 ? 7.221 1.684 -1.819 1.00 95.62 79 TRP A CA 1
ATOM 663 C C . TRP A 1 79 ? 7.440 1.434 -0.327 1.00 95.62 79 TRP A C 1
ATOM 665 O O . TRP A 1 79 ? 6.483 1.228 0.418 1.00 95.62 79 TRP A O 1
ATOM 675 N N . LYS A 1 80 ? 8.695 1.496 0.127 1.00 95.12 80 LYS A N 1
ATOM 676 C CA . LYS A 1 80 ? 9.048 1.358 1.540 1.00 95.12 80 LYS A CA 1
ATOM 677 C C . LYS A 1 80 ? 8.380 2.441 2.387 1.00 95.12 80 LYS A C 1
ATOM 679 O O . LYS A 1 80 ? 7.813 2.117 3.423 1.00 95.12 80 LYS A O 1
ATOM 684 N N . HIS A 1 81 ? 8.379 3.690 1.926 1.00 95.62 81 HIS A N 1
ATOM 685 C CA . HIS A 1 81 ? 7.700 4.779 2.631 1.00 95.62 81 HIS A CA 1
ATOM 686 C C . HIS A 1 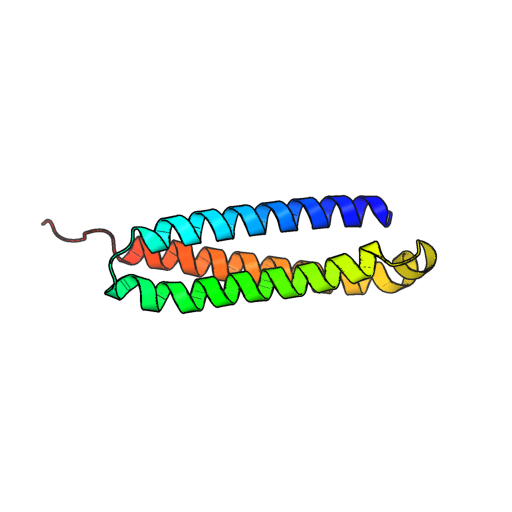81 ? 6.185 4.573 2.741 1.00 95.62 81 HIS A C 1
ATOM 688 O O . HIS A 1 81 ? 5.619 4.822 3.803 1.00 95.62 81 HIS A O 1
ATOM 694 N N . LEU A 1 82 ? 5.531 4.069 1.689 1.00 94.88 82 LEU A N 1
ATOM 695 C CA . LEU A 1 82 ? 4.111 3.704 1.766 1.00 94.88 82 LEU A CA 1
ATOM 696 C C . LEU A 1 82 ? 3.872 2.565 2.759 1.00 94.88 82 LEU A C 1
ATOM 698 O O . LEU A 1 82 ? 2.922 2.613 3.536 1.00 94.88 82 LEU A O 1
ATOM 702 N N . ALA A 1 83 ? 4.749 1.560 2.773 1.00 94.25 83 ALA A N 1
ATOM 703 C CA . ALA A 1 83 ? 4.649 0.462 3.726 1.00 94.25 83 ALA A CA 1
ATOM 704 C C . ALA A 1 83 ? 4.808 0.933 5.176 1.00 94.25 83 ALA A C 1
ATOM 706 O O . ALA A 1 83 ? 4.020 0.548 6.035 1.00 94.25 83 ALA A O 1
ATOM 707 N N . GLU A 1 84 ? 5.774 1.810 5.445 1.00 94.62 84 GLU A N 1
ATOM 708 C CA . GLU A 1 84 ? 5.940 2.447 6.754 1.00 94.62 84 GLU A CA 1
ATOM 709 C C . GLU A 1 84 ? 4.705 3.281 7.134 1.00 94.62 84 GLU A C 1
ATOM 711 O O . GLU A 1 84 ? 4.231 3.196 8.265 1.00 94.62 84 GLU A O 1
ATOM 716 N N . GLY A 1 85 ? 4.142 4.046 6.192 1.00 92.06 85 GLY A N 1
ATOM 717 C CA . GLY A 1 85 ? 2.914 4.819 6.397 1.00 92.06 85 GLY A CA 1
ATOM 718 C C . GLY A 1 85 ? 1.715 3.942 6.761 1.00 92.06 85 GLY A C 1
ATOM 719 O O . GLY A 1 85 ? 0.999 4.239 7.720 1.00 92.06 85 GLY A O 1
ATOM 720 N N . PHE A 1 86 ? 1.535 2.830 6.047 1.00 92.81 86 PHE A N 1
ATOM 721 C CA . PHE A 1 86 ? 0.483 1.856 6.327 1.00 92.81 86 PHE A CA 1
ATOM 722 C C . PHE A 1 86 ? 0.651 1.210 7.709 1.00 92.81 86 PHE A C 1
ATOM 724 O O . PHE A 1 86 ? -0.298 1.186 8.492 1.00 92.81 86 PHE A O 1
ATOM 731 N N . GLU A 1 87 ? 1.851 0.726 8.043 1.00 91.75 87 GLU A N 1
ATOM 732 C CA . GLU A 1 87 ? 2.123 0.103 9.347 1.00 91.75 87 GLU A CA 1
ATOM 733 C C . GLU A 1 87 ? 1.946 1.091 10.508 1.00 91.75 87 GLU A C 1
ATOM 735 O O . GLU A 1 87 ? 1.413 0.728 11.558 1.00 91.75 87 GLU A O 1
ATOM 740 N N . ASN A 1 88 ? 2.317 2.360 10.321 1.00 89.88 88 ASN A N 1
ATOM 741 C CA . ASN A 1 88 ? 2.082 3.403 11.319 1.00 89.88 88 ASN A CA 1
ATOM 742 C C . ASN A 1 88 ? 0.583 3.653 11.533 1.00 89.88 88 ASN A C 1
ATOM 744 O O . ASN A 1 88 ? 0.128 3.647 12.677 1.00 89.88 88 ASN A O 1
ATOM 748 N N . ALA A 1 89 ? -0.198 3.803 10.458 1.00 87.75 89 ALA A N 1
ATOM 749 C CA . ALA A 1 89 ? -1.651 3.962 10.551 1.00 87.75 89 ALA A CA 1
ATOM 750 C C . ALA A 1 89 ? -2.317 2.736 11.206 1.00 87.75 89 ALA A C 1
ATOM 752 O O . ALA A 1 89 ? -3.199 2.873 12.056 1.00 87.75 89 ALA A O 1
ATOM 753 N N . TRP A 1 90 ? -1.846 1.531 10.876 1.00 86.44 90 TRP A N 1
ATOM 754 C CA . TRP A 1 90 ? -2.306 0.280 11.478 1.00 86.44 90 TRP A CA 1
ATOM 755 C C . TRP A 1 90 ? -1.985 0.205 12.978 1.00 86.44 90 TRP A C 1
ATOM 757 O O . TRP A 1 90 ? -2.834 -0.161 13.795 1.00 86.44 90 TRP A O 1
ATOM 767 N N . SER A 1 91 ? -0.768 0.589 13.364 1.00 85.75 91 SER A N 1
ATOM 768 C CA . SER A 1 91 ? -0.323 0.612 14.758 1.00 85.75 91 SER A CA 1
ATOM 769 C C . SER A 1 91 ? -1.077 1.654 15.582 1.00 85.75 91 SER A C 1
ATOM 771 O O . SER A 1 91 ? -1.532 1.350 16.684 1.00 85.75 91 SER A O 1
ATOM 773 N N . GLU A 1 92 ? -1.294 2.861 15.053 1.00 79.44 92 GLU A N 1
ATOM 774 C CA . GLU A 1 92 ? -2.112 3.883 15.716 1.00 79.44 92 GLU A CA 1
ATOM 775 C C . GLU A 1 92 ? -3.546 3.410 15.950 1.00 79.44 92 GLU A C 1
ATOM 777 O O . GLU A 1 92 ? -4.129 3.691 17.007 1.00 79.44 92 GLU A O 1
ATOM 782 N N . PHE A 1 93 ? -4.085 2.648 14.999 1.00 71.38 93 PHE A N 1
ATOM 783 C CA . PHE A 1 93 ? -5.372 1.991 15.143 1.00 71.38 93 PHE A CA 1
ATOM 784 C C . PHE A 1 93 ? -5.352 1.010 16.332 1.00 71.38 93 PHE A C 1
ATOM 786 O O . PHE A 1 93 ? -6.185 1.110 17.239 1.00 71.38 93 PHE A O 1
ATOM 793 N N . GLY A 1 94 ? -4.383 0.087 16.374 1.00 69.38 94 GLY A N 1
ATOM 794 C CA . GLY A 1 94 ? -4.270 -0.934 17.425 1.00 69.38 94 GLY A CA 1
ATOM 795 C C . GLY A 1 94 ? -3.934 -0.376 18.818 1.00 69.38 94 GLY A C 1
ATOM 796 O O . GLY A 1 94 ? -4.546 -0.759 19.817 1.00 69.38 94 GLY A O 1
ATOM 797 N N . ALA A 1 95 ? -3.009 0.581 18.905 1.00 60.84 95 ALA A N 1
ATOM 798 C CA . ALA A 1 95 ? -2.528 1.162 20.159 1.00 60.84 95 ALA A CA 1
ATOM 799 C C . ALA A 1 95 ? -3.593 2.018 20.866 1.00 60.84 95 ALA A C 1
ATOM 801 O O . ALA A 1 95 ? -3.697 2.001 22.099 1.00 60.84 95 ALA A O 1
ATOM 802 N N . LYS A 1 96 ? -4.439 2.736 20.111 1.00 53.66 96 LYS A N 1
ATOM 803 C CA . LYS A 1 96 ? -5.575 3.479 20.689 1.00 53.66 96 LYS A CA 1
ATOM 804 C C . LYS A 1 96 ? -6.689 2.548 21.184 1.00 53.66 96 LYS A C 1
ATOM 806 O O . LYS A 1 96 ? -7.467 2.960 22.043 1.00 53.66 96 LYS A O 1
ATOM 811 N N . HIS A 1 97 ? -6.717 1.288 20.742 1.00 50.25 97 HIS A N 1
ATOM 812 C CA . HIS A 1 97 ? -7.661 0.272 21.214 1.00 50.25 97 HIS A CA 1
ATOM 813 C C . HIS A 1 97 ? -7.286 -0.322 22.590 1.00 50.25 97 HIS A C 1
ATOM 815 O O . HIS A 1 97 ? -8.166 -0.783 23.318 1.00 50.25 97 HIS A O 1
ATOM 821 N N . GLN A 1 98 ? -6.008 -0.270 22.995 1.00 43.59 98 GLN A N 1
ATOM 822 C CA . GLN A 1 98 ? -5.555 -0.774 24.303 1.00 43.59 98 GLN A CA 1
ATOM 823 C C . GLN A 1 98 ? -5.731 0.247 25.444 1.00 43.59 98 GLN A C 1
ATOM 825 O O . GLN A 1 98 ? -5.862 -0.136 26.606 1.00 43.59 98 GLN A O 1
ATOM 830 N N . LYS A 1 99 ? -5.811 1.551 25.141 1.00 43.56 99 LYS A N 1
ATOM 831 C CA . LYS A 1 99 ? -6.046 2.602 26.155 1.00 43.56 99 LYS A CA 1
ATOM 832 C C . LYS A 1 99 ? -7.522 2.796 26.550 1.00 43.56 99 LYS A C 1
ATOM 834 O O . LYS A 1 99 ? -7.829 3.749 27.258 1.00 43.56 99 LYS A O 1
ATOM 839 N N . GLY A 1 100 ? -8.410 1.892 26.129 1.00 41.94 100 GLY A N 1
ATOM 840 C CA . GLY A 1 100 ? -9.829 1.857 26.508 1.00 41.94 100 GLY A CA 1
ATOM 841 C C . GLY A 1 100 ? -10.291 0.547 27.159 1.00 41.94 100 GLY A C 1
ATOM 842 O O . GLY A 1 100 ? -11.493 0.353 27.315 1.00 41.94 100 GLY A O 1
ATOM 843 N N . GLY A 1 101 ? -9.377 -0.363 27.525 1.00 37.88 101 GLY A N 1
ATOM 844 C CA . GLY A 1 101 ? -9.729 -1.531 28.341 1.00 37.88 101 GLY A CA 1
ATOM 845 C C . GLY A 1 101 ? -10.170 -1.101 29.749 1.00 37.88 101 GLY A C 1
ATOM 846 O O . GLY A 1 101 ? -9.636 -0.109 30.255 1.00 37.88 101 GLY A O 1
ATOM 847 N N . PRO A 1 102 ? -11.128 -1.799 30.390 1.00 43.31 102 PRO A N 1
ATOM 848 C CA . PRO A 1 102 ? -11.688 -1.383 31.669 1.00 43.31 102 PRO A CA 1
ATOM 849 C C . PRO A 1 102 ? -10.588 -1.342 32.733 1.00 43.31 102 PRO A C 1
ATOM 851 O O . PRO A 1 102 ? -10.159 -2.370 33.249 1.00 43.31 102 PRO A O 1
ATOM 854 N N . LYS A 1 103 ? -10.136 -0.134 33.074 1.00 46.91 103 LYS A N 1
ATOM 855 C CA . LYS A 1 103 ? -9.547 0.154 34.379 1.00 46.91 103 LYS A CA 1
ATOM 856 C C . LYS A 1 103 ? -10.638 0.727 35.259 1.00 46.91 103 LYS A C 1
ATOM 858 O O . LYS A 1 103 ? -10.700 1.924 35.497 1.00 46.91 103 LYS A O 1
ATOM 863 N N . ASP A 1 104 ? -11.492 -0.167 35.713 1.00 53.34 104 ASP A N 1
ATOM 864 C CA . ASP A 1 104 ? -12.113 -0.016 37.013 1.00 53.34 104 ASP A CA 1
ATOM 865 C C . ASP A 1 104 ? -12.167 -1.420 37.600 1.00 53.34 104 ASP A C 1
ATOM 867 O O . ASP A 1 104 ? -12.905 -2.244 37.063 1.00 53.34 104 ASP A O 1
ATOM 871 N N . LYS A 1 105 ? -11.259 -1.725 38.541 1.00 41.25 105 LYS A N 1
ATOM 872 C CA . LYS A 1 105 ? -11.544 -2.308 39.865 1.00 41.25 105 LYS A CA 1
ATOM 873 C C . LYS A 1 105 ? -10.285 -2.241 40.746 1.00 41.25 105 LYS A C 1
ATOM 875 O O . LYS A 1 105 ? -9.246 -2.782 40.365 1.00 41.25 105 LYS A O 1
ATOM 880 N N . SER A 1 106 ? -10.500 -1.670 41.936 1.00 37.69 106 SER A N 1
ATOM 881 C CA . SER A 1 106 ? -9.648 -1.542 43.136 1.00 37.69 106 SER A CA 1
ATOM 882 C C . SER A 1 106 ? -8.709 -0.345 43.222 1.00 37.69 106 SER A C 1
ATOM 884 O O . SER A 1 106 ? -7.758 -0.243 42.421 1.00 37.69 106 SER A O 1
#

Radius of gyration: 17.54 Å; chains: 1; bounding box: 38×20×62 Å

pLDDT: mean 85.05, std 15.69, range [37.69, 97.88]